Protein AF-A0A959LPT3-F1 (afdb_monomer_lite)

Structure (mmCIF, N/CA/C/O backbone):
data_AF-A0A959LPT3-F1
#
_entry.id   AF-A0A959LPT3-F1
#
loop_
_atom_site.group_PDB
_atom_site.id
_atom_site.type_symbol
_atom_site.label_atom_id
_atom_site.label_alt_id
_atom_site.label_comp_id
_atom_site.label_asym_id
_atom_site.label_entity_id
_atom_site.label_seq_id
_atom_site.pdbx_PDB_ins_code
_atom_site.Cartn_x
_atom_site.Cartn_y
_atom_site.Cartn_z
_atom_site.occupancy
_atom_site.B_iso_or_equiv
_atom_site.auth_seq_id
_atom_site.auth_comp_id
_atom_site.auth_asym_id
_atom_site.auth_atom_id
_atom_site.pdbx_PDB_model_num
ATOM 1 N N . MET A 1 1 ? 15.194 0.759 2.515 1.00 72.56 1 MET A N 1
ATOM 2 C CA . MET A 1 1 ? 14.374 1.966 2.747 1.00 72.56 1 MET A CA 1
ATOM 3 C C . MET A 1 1 ? 12.910 1.578 2.626 1.00 72.56 1 MET A C 1
ATOM 5 O O . MET A 1 1 ? 12.321 1.357 3.665 1.00 72.56 1 MET A O 1
ATOM 9 N N . LEU A 1 2 ? 12.416 1.245 1.424 1.00 85.75 2 LEU A N 1
ATOM 10 C CA . LEU A 1 2 ? 11.021 0.830 1.200 1.00 85.75 2 LEU A CA 1
ATOM 11 C C . LEU A 1 2 ? 10.519 -0.323 2.093 1.00 85.75 2 LEU A C 1
ATOM 13 O O . LEU A 1 2 ? 9.455 -0.204 2.681 1.00 85.75 2 LEU A O 1
ATOM 17 N N . THR A 1 3 ? 11.272 -1.421 2.228 1.00 92.00 3 THR A N 1
ATOM 18 C CA . THR A 1 3 ? 10.849 -2.567 3.061 1.00 92.00 3 THR A CA 1
ATOM 19 C C . THR A 1 3 ? 10.617 -2.172 4.517 1.00 92.00 3 THR A C 1
ATOM 21 O O . THR A 1 3 ? 9.603 -2.537 5.095 1.00 92.00 3 THR A O 1
ATOM 24 N N . ARG A 1 4 ? 11.515 -1.357 5.077 1.00 95.50 4 ARG A N 1
ATOM 25 C CA . ARG A 1 4 ? 11.399 -0.848 6.446 1.00 95.50 4 ARG A CA 1
ATOM 26 C C . ARG A 1 4 ? 10.172 0.048 6.601 1.00 95.50 4 ARG A C 1
ATOM 28 O O . ARG A 1 4 ? 9.464 -0.058 7.591 1.00 95.50 4 ARG A O 1
ATOM 35 N N . ASP A 1 5 ? 9.918 0.907 5.618 1.00 93.94 5 ASP A N 1
ATOM 36 C CA . ASP A 1 5 ? 8.774 1.819 5.657 1.00 93.94 5 ASP A CA 1
ATOM 37 C C . ASP A 1 5 ? 7.448 1.023 5.598 1.00 93.94 5 ASP A C 1
ATOM 39 O O . ASP A 1 5 ? 6.488 1.347 6.293 1.00 93.94 5 ASP A O 1
ATOM 43 N N . VAL A 1 6 ? 7.406 -0.080 4.836 1.00 92.31 6 VAL A N 1
ATOM 44 C CA . VAL A 1 6 ? 6.264 -1.014 4.819 1.00 92.31 6 VAL A CA 1
ATOM 45 C C . VAL A 1 6 ? 6.095 -1.722 6.165 1.00 92.31 6 VAL A C 1
ATOM 47 O O . VAL A 1 6 ? 4.977 -1.811 6.669 1.00 92.31 6 VAL A O 1
ATOM 50 N N . GLU A 1 7 ? 7.181 -2.211 6.762 1.00 95.38 7 GLU A N 1
ATOM 51 C CA . GLU A 1 7 ? 7.155 -2.858 8.081 1.00 95.38 7 GLU A CA 1
ATOM 52 C C . GLU A 1 7 ? 6.635 -1.912 9.173 1.00 95.38 7 GLU A C 1
ATOM 54 O O . GLU A 1 7 ? 5.821 -2.317 10.004 1.00 95.38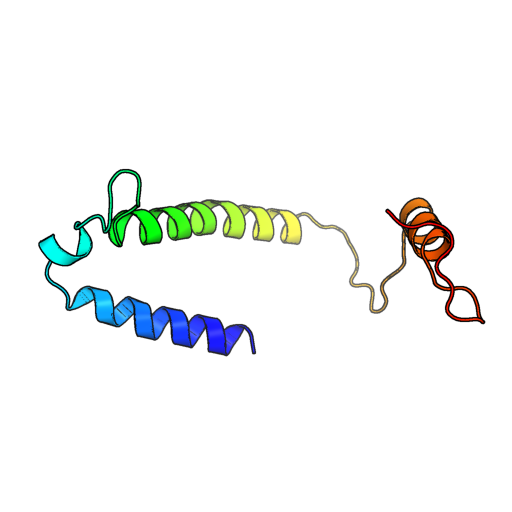 7 GLU A O 1
ATOM 59 N N . GLU A 1 8 ? 7.047 -0.644 9.144 1.00 96.12 8 GLU A N 1
ATOM 60 C CA . GLU A 1 8 ? 6.571 0.383 10.071 1.00 96.12 8 GLU A CA 1
ATOM 61 C C . GLU A 1 8 ? 5.067 0.635 9.911 1.00 96.12 8 GLU A C 1
ATOM 63 O O . GLU A 1 8 ? 4.327 0.612 10.895 1.00 96.12 8 GLU A O 1
ATOM 68 N N . ILE A 1 9 ? 4.581 0.776 8.673 1.00 92.88 9 ILE A N 1
ATOM 69 C CA . ILE A 1 9 ? 3.146 0.935 8.395 1.00 92.88 9 ILE A CA 1
ATOM 70 C C . ILE A 1 9 ? 2.350 -0.267 8.914 1.00 92.88 9 ILE A C 1
ATOM 72 O O . ILE A 1 9 ? 1.300 -0.083 9.534 1.00 92.88 9 ILE A O 1
ATOM 76 N N . LEU A 1 10 ? 2.832 -1.495 8.701 1.00 92.81 10 LEU A N 1
ATOM 77 C CA . LEU A 1 10 ? 2.171 -2.696 9.218 1.00 92.81 10 LEU A CA 1
ATOM 78 C C . LEU A 1 10 ? 2.081 -2.661 10.749 1.00 92.81 10 LEU A C 1
ATOM 80 O O . LEU A 1 10 ? 1.007 -2.903 11.302 1.00 92.81 10 LEU A O 1
ATOM 84 N N . LEU A 1 11 ? 3.168 -2.289 11.430 1.00 95.12 11 LEU A N 1
ATOM 85 C CA . LEU A 1 11 ? 3.209 -2.196 12.889 1.00 95.12 11 LEU A CA 1
ATOM 86 C C . LEU A 1 11 ? 2.250 -1.129 13.441 1.00 95.12 11 LEU A C 1
ATOM 88 O O . LEU A 1 11 ? 1.577 -1.367 14.446 1.00 95.12 11 LEU A O 1
ATOM 92 N N . GLU A 1 12 ? 2.146 0.028 12.787 1.00 93.56 12 GLU A N 1
ATOM 93 C CA . GLU A 1 12 ? 1.172 1.061 13.156 1.00 93.56 12 GLU A CA 1
ATOM 94 C C . GLU A 1 12 ? -0.271 0.589 12.929 1.00 93.56 12 GLU A C 1
ATOM 96 O O . GLU A 1 12 ? -1.137 0.787 13.784 1.00 93.56 12 GLU A O 1
ATOM 101 N N . THR A 1 13 ? -0.525 -0.112 11.823 1.00 93.12 13 THR A N 1
ATOM 102 C CA . THR A 1 13 ? -1.861 -0.625 11.484 1.00 93.12 13 THR A CA 1
ATOM 103 C C . THR A 1 13 ? -2.326 -1.695 12.478 1.00 93.12 13 THR A C 1
ATOM 105 O O . THR A 1 13 ? -3.501 -1.735 12.838 1.00 93.12 13 THR A O 1
ATOM 108 N N . GLU A 1 14 ? -1.418 -2.518 13.011 1.00 94.88 14 GLU A N 1
ATOM 109 C CA . GLU A 1 14 ? -1.734 -3.489 14.071 1.00 94.88 14 GLU A CA 1
ATOM 110 C C . GLU A 1 14 ? -2.284 -2.821 15.339 1.00 94.88 14 GLU A C 1
ATOM 112 O O . GLU A 1 14 ? -3.132 -3.393 16.030 1.00 94.88 14 GLU A O 1
ATOM 117 N N . LYS A 1 15 ? -1.871 -1.582 15.640 1.00 95.44 15 LYS A N 1
ATOM 118 C CA . LYS A 1 15 ? -2.394 -0.850 16.803 1.00 95.44 15 LYS A CA 1
ATOM 119 C C . LYS A 1 15 ? -3.893 -0.574 16.675 1.00 95.44 15 LYS A C 1
ATOM 121 O O . LYS A 1 15 ? -4.569 -0.526 17.701 1.00 95.44 15 LYS A O 1
ATOM 126 N N . LEU A 1 16 ? -4.414 -0.458 15.450 1.00 95.38 16 LEU A N 1
ATOM 127 C CA . LEU A 1 16 ? -5.830 -0.195 15.178 1.00 95.38 16 LEU A CA 1
ATOM 128 C C . LEU A 1 16 ? -6.735 -1.345 15.626 1.00 95.38 16 LEU A C 1
ATOM 130 O O . LEU A 1 16 ? -7.868 -1.098 16.021 1.00 95.38 16 LEU A O 1
ATOM 134 N N . LYS A 1 17 ? -6.231 -2.587 15.654 1.00 93.62 17 LYS A N 1
ATOM 135 C CA . LYS A 1 17 ? -6.996 -3.752 16.137 1.00 93.62 17 LYS A CA 1
ATOM 136 C C . LYS A 1 17 ? -7.359 -3.669 17.622 1.00 93.62 17 LYS A C 1
ATOM 138 O O . LYS A 1 17 ? -8.205 -4.427 18.080 1.00 93.62 17 LYS A O 1
ATOM 143 N N . ARG A 1 18 ? -6.693 -2.790 18.381 1.00 95.44 18 ARG A N 1
ATOM 144 C CA . ARG A 1 18 ? -6.956 -2.559 19.811 1.00 95.44 18 ARG A CA 1
ATOM 145 C C . ARG A 1 18 ? -7.983 -1.459 20.069 1.00 95.44 18 ARG A C 1
ATOM 147 O O . ARG A 1 18 ? -8.346 -1.258 21.224 1.00 95.44 18 ARG A O 1
ATOM 154 N N . LEU A 1 19 ? -8.392 -0.722 19.038 1.00 95.81 19 LEU A N 1
ATOM 155 C CA . LEU A 1 19 ? -9.393 0.331 19.165 1.00 95.81 19 LEU A CA 1
ATOM 156 C C . LEU A 1 19 ? -10.797 -0.263 19.140 1.00 95.81 19 LEU A C 1
ATOM 158 O O . LEU A 1 19 ? -11.032 -1.311 18.536 1.00 95.81 19 LEU A O 1
ATOM 162 N N . ASP A 1 20 ? -11.730 0.433 19.784 1.00 96.81 20 ASP A N 1
ATOM 163 C CA . ASP A 1 20 ? -13.133 0.052 19.727 1.00 96.81 20 ASP A CA 1
ATOM 164 C C . ASP A 1 20 ? -13.698 0.268 18.314 1.00 96.81 20 ASP A C 1
ATOM 166 O O . ASP A 1 20 ? -13.323 1.203 17.598 1.00 96.81 20 ASP A O 1
ATOM 170 N N . ILE A 1 21 ? -14.629 -0.595 17.908 1.00 95.19 21 ILE A N 1
ATOM 171 C CA . ILE A 1 21 ? -15.223 -0.546 16.571 1.00 95.19 21 ILE A CA 1
ATOM 172 C C . ILE A 1 21 ? -15.916 0.793 16.286 1.00 95.19 21 ILE A C 1
ATOM 174 O O . ILE A 1 21 ? -15.865 1.271 15.153 1.00 95.19 21 ILE A O 1
ATOM 178 N N . HIS A 1 22 ? -16.509 1.441 17.293 1.00 96.56 22 HIS A N 1
ATOM 179 C CA . HIS A 1 22 ? -17.137 2.748 17.121 1.00 96.56 22 HIS A CA 1
ATOM 180 C C . HIS A 1 22 ? -16.109 3.827 16.774 1.00 96.56 22 HIS A C 1
ATOM 182 O O . HIS A 1 22 ? -16.387 4.665 15.920 1.00 96.56 22 HIS A O 1
ATOM 188 N N . GLN A 1 23 ? -14.904 3.759 17.349 1.00 95.81 23 GLN A N 1
ATOM 189 C CA . GLN A 1 23 ? -13.811 4.678 17.014 1.00 95.81 23 GLN A CA 1
ATOM 190 C C . GLN A 1 23 ? -13.314 4.456 15.581 1.00 95.81 23 GLN A C 1
ATOM 192 O O . GLN A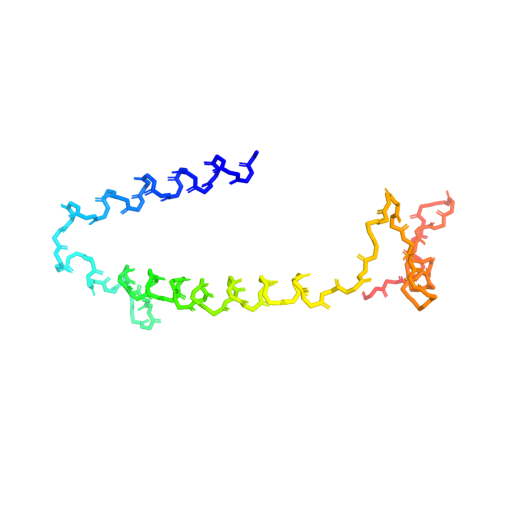 1 23 ? -13.012 5.407 14.867 1.00 95.81 23 GLN A O 1
ATOM 197 N N . LEU A 1 24 ? -13.249 3.199 15.132 1.00 96.88 24 LEU A N 1
ATOM 198 C CA . LEU A 1 24 ? -12.806 2.866 13.774 1.00 96.88 24 LEU A CA 1
ATOM 199 C C . LEU A 1 24 ? -13.812 3.294 12.694 1.00 96.88 24 LEU A C 1
ATOM 201 O O . LEU A 1 24 ? -13.417 3.566 11.556 1.00 96.88 24 LEU A O 1
ATOM 205 N N . LEU A 1 25 ? -15.101 3.340 13.040 1.00 97.38 25 LEU A N 1
ATOM 206 C CA . LEU A 1 25 ? -16.190 3.713 12.137 1.00 97.38 25 LEU A CA 1
ATOM 207 C C . LEU A 1 25 ? -16.513 5.214 12.138 1.00 97.38 25 LEU A C 1
ATOM 209 O O . LEU A 1 25 ? -17.270 5.660 11.271 1.00 97.38 25 LEU A O 1
ATOM 213 N N . GLU A 1 26 ? -15.936 5.994 13.052 1.00 97.19 26 GLU A N 1
ATOM 214 C CA . GLU A 1 26 ? -16.151 7.438 13.138 1.00 97.19 26 GLU A CA 1
ATOM 215 C C . GLU A 1 26 ? -15.538 8.173 11.934 1.00 97.19 26 GLU A C 1
ATOM 217 O O . GLU A 1 26 ? -14.359 8.021 11.604 1.00 97.19 26 GLU A O 1
ATOM 222 N N . CYS A 1 27 ? -16.351 8.990 11.260 1.00 97.19 27 CYS A N 1
ATOM 223 C CA . CYS A 1 27 ? -15.876 9.871 10.198 1.00 97.19 27 CYS A CA 1
ATOM 224 C C . CYS A 1 27 ? -15.461 11.222 10.798 1.00 97.19 27 CYS A C 1
ATOM 226 O O . CYS A 1 27 ? -16.277 11.854 11.468 1.00 97.19 27 CYS A O 1
ATOM 228 N N . PRO A 1 28 ? -14.259 11.743 10.493 1.00 95.31 28 PRO A N 1
ATOM 229 C CA . PRO A 1 28 ? -13.763 12.974 11.114 1.00 95.31 28 PRO A CA 1
ATOM 230 C C . PRO A 1 28 ? -14.503 14.240 10.651 1.00 95.31 28 PRO A C 1
ATOM 232 O O . PRO A 1 28 ? -14.401 15.286 11.283 1.00 95.31 28 PRO A O 1
ATOM 235 N N . ALA A 1 29 ? -15.208 14.173 9.517 1.00 96.31 29 ALA A N 1
ATOM 236 C CA . ALA A 1 29 ? -16.065 15.233 8.997 1.00 96.31 29 ALA A CA 1
ATOM 237 C C . ALA A 1 29 ? -16.988 14.687 7.896 1.00 96.31 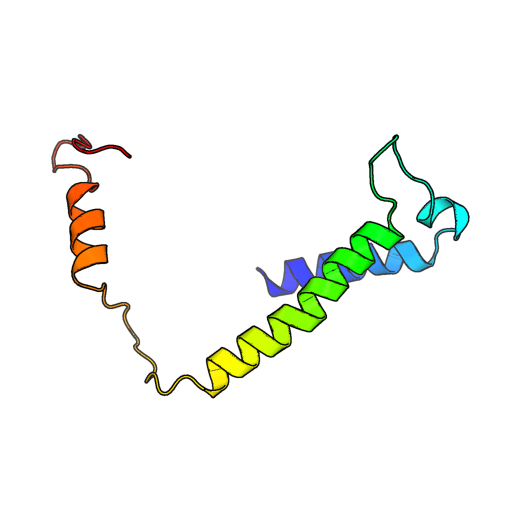29 ALA A C 1
ATOM 239 O O . ALA A 1 29 ? -16.737 13.627 7.314 1.00 96.31 29 ALA A O 1
ATOM 240 N N . THR A 1 30 ? -18.026 15.452 7.555 1.00 96.06 30 THR A N 1
ATOM 241 C CA . THR A 1 30 ? -18.923 15.151 6.433 1.00 96.06 30 THR A CA 1
ATOM 242 C C . THR A 1 30 ? -18.135 14.966 5.135 1.00 96.06 30 THR A C 1
ATOM 244 O O . THR A 1 30 ? -17.330 15.815 4.750 1.00 96.06 30 THR A O 1
ATOM 247 N N . GLY A 1 31 ? -18.362 13.842 4.454 1.00 95.81 31 GLY A N 1
ATOM 248 C CA . GLY A 1 31 ? -17.681 13.501 3.201 1.00 95.81 31 GLY A CA 1
ATOM 249 C C . GLY A 1 31 ? -16.240 12.999 3.358 1.00 95.81 31 GLY A C 1
ATOM 250 O O . GLY A 1 31 ? -15.569 12.788 2.350 1.00 95.81 31 GLY A O 1
ATOM 251 N N . LYS A 1 32 ? -15.743 12.801 4.587 1.00 97.50 32 LYS A N 1
ATOM 252 C CA . LYS A 1 32 ? -14.465 12.123 4.849 1.00 97.50 32 LYS A CA 1
ATOM 253 C C . LYS A 1 32 ? -14.685 10.646 5.141 1.00 97.50 32 LYS A C 1
ATOM 255 O O . LYS A 1 32 ? -15.777 10.234 5.523 1.00 97.50 32 LYS A O 1
ATOM 260 N N . TRP A 1 33 ? -13.633 9.864 4.943 1.00 97.88 33 TRP A N 1
ATOM 261 C CA . TRP A 1 33 ? -13.644 8.435 5.221 1.00 97.88 33 TRP A CA 1
ATOM 262 C C . TRP A 1 33 ? -13.273 8.160 6.671 1.00 97.88 33 TRP A C 1
ATOM 264 O O . TRP A 1 33 ? -12.416 8.845 7.234 1.00 97.88 33 TRP A O 1
ATOM 274 N N . ASN A 1 34 ? -13.904 7.142 7.247 1.00 97.56 34 ASN A N 1
ATOM 275 C CA . ASN A 1 34 ? -13.444 6.548 8.494 1.00 97.56 34 ASN A CA 1
ATOM 276 C C . ASN A 1 34 ? -12.242 5.620 8.250 1.00 97.56 34 ASN A C 1
ATOM 278 O O . ASN A 1 34 ? -11.865 5.332 7.108 1.00 97.56 34 ASN A O 1
ATOM 282 N N . VAL A 1 35 ? -11.633 5.141 9.334 1.00 96.44 35 VAL A N 1
ATOM 283 C CA . VAL A 1 35 ? -10.418 4.315 9.277 1.00 96.44 35 VAL A CA 1
ATOM 284 C C . VAL A 1 35 ? -10.654 3.032 8.477 1.00 96.44 35 VAL A C 1
ATOM 286 O O . VAL A 1 35 ? -9.827 2.665 7.644 1.00 96.44 35 VAL A O 1
ATOM 289 N N . VAL A 1 36 ? -11.803 2.378 8.669 1.00 96.12 36 VAL A N 1
ATOM 290 C CA . VAL A 1 36 ? -12.147 1.131 7.965 1.00 96.12 36 VAL A CA 1
ATOM 291 C C . VAL A 1 36 ? -12.228 1.347 6.452 1.00 96.12 36 VAL A C 1
ATOM 293 O O . VAL A 1 36 ? -11.691 0.551 5.685 1.00 96.12 36 VAL A O 1
ATOM 296 N N . GLN A 1 37 ? -12.848 2.441 6.013 1.00 97.44 37 GLN A N 1
ATOM 297 C CA . GLN A 1 37 ? -12.964 2.792 4.596 1.00 97.44 37 GLN A CA 1
ATOM 298 C C . GLN A 1 37 ? -11.602 3.082 3.958 1.00 97.44 37 GLN A C 1
ATOM 300 O O . GLN A 1 37 ? -11.345 2.640 2.838 1.00 97.44 37 GLN A O 1
ATOM 305 N N . VAL A 1 38 ? -10.711 3.780 4.671 1.00 96.12 38 VAL A N 1
ATOM 306 C CA . VAL A 1 38 ? -9.336 4.025 4.205 1.00 96.12 38 VAL A CA 1
ATOM 307 C C . VAL A 1 38 ? -8.581 2.706 4.030 1.00 96.12 38 VAL A C 1
ATOM 309 O O . VAL A 1 38 ? -7.981 2.483 2.978 1.00 96.12 38 VAL A O 1
ATOM 312 N N . LEU A 1 39 ? -8.641 1.812 5.022 1.00 94.88 39 LEU A N 1
ATOM 313 C CA . LEU A 1 39 ? -7.973 0.510 4.953 1.00 94.88 39 LEU A CA 1
ATOM 314 C C . LEU A 1 39 ? -8.518 -0.351 3.813 1.00 94.88 39 LEU A C 1
ATOM 316 O O . LEU A 1 39 ? -7.741 -0.950 3.070 1.00 94.88 39 LEU A O 1
ATOM 320 N N . GLU A 1 40 ? -9.837 -0.390 3.632 1.00 96.31 40 GLU A N 1
ATOM 321 C CA . GLU 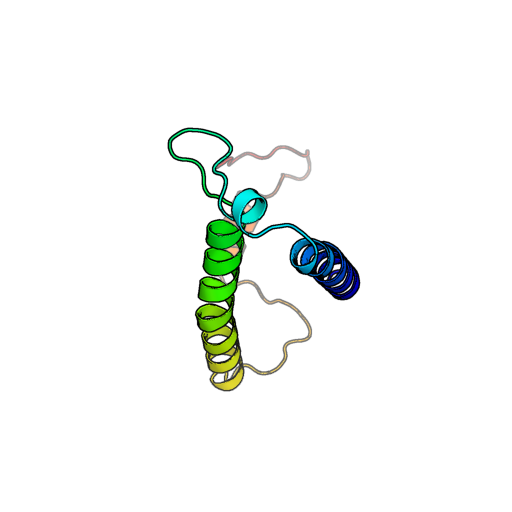A 1 40 ? -10.437 -1.175 2.556 1.00 96.31 40 GLU A CA 1
ATOM 322 C C . GLU A 1 40 ? -10.073 -0.628 1.173 1.00 96.31 40 GLU A C 1
ATOM 324 O O . GLU A 1 40 ? -9.791 -1.409 0.267 1.00 96.31 40 GLU A O 1
ATOM 329 N N . HIS A 1 41 ? -9.990 0.693 1.004 1.00 96.25 41 HIS A N 1
ATOM 330 C CA . HIS A 1 41 ? -9.530 1.284 -0.250 1.00 96.25 41 HIS A CA 1
ATOM 331 C C . HIS A 1 41 ? -8.098 0.853 -0.601 1.00 96.25 41 HIS A C 1
ATOM 333 O O . HIS A 1 41 ? -7.845 0.403 -1.721 1.00 96.25 41 HIS A O 1
ATOM 339 N N . LEU A 1 42 ? -7.173 0.929 0.362 1.00 94.38 42 LEU A N 1
ATOM 340 C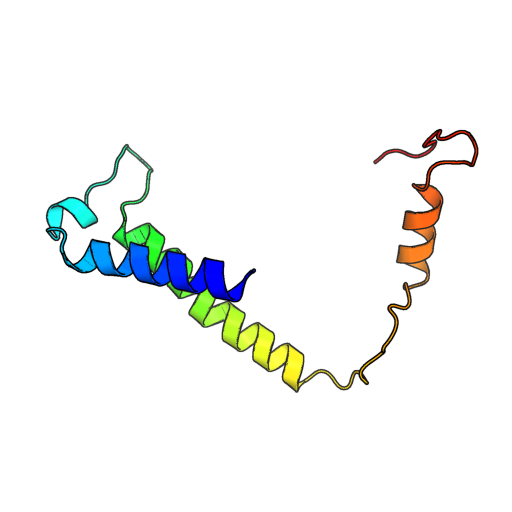 CA . LEU A 1 42 ? -5.790 0.484 0.167 1.00 94.38 42 LEU A CA 1
ATOM 341 C C . LEU A 1 42 ? -5.727 -1.014 -0.157 1.00 94.38 42 LEU A C 1
ATOM 343 O O . LEU A 1 42 ? -5.044 -1.428 -1.095 1.00 94.38 42 LEU A O 1
ATOM 347 N N . ASN A 1 43 ? -6.495 -1.829 0.565 1.00 94.62 43 ASN A N 1
ATOM 348 C CA . ASN A 1 43 ? -6.539 -3.270 0.345 1.00 94.62 43 ASN A CA 1
ATOM 349 C C . ASN A 1 43 ? -7.148 -3.638 -1.013 1.00 94.62 43 ASN A C 1
ATOM 351 O O . ASN A 1 43 ? -6.648 -4.546 -1.675 1.00 94.62 43 ASN A O 1
ATOM 355 N N . ALA A 1 44 ? -8.185 -2.931 -1.465 1.00 97.19 44 ALA A N 1
ATOM 356 C CA . ALA A 1 44 ? -8.777 -3.137 -2.782 1.00 97.19 44 ALA A CA 1
ATOM 357 C C . ALA A 1 44 ? -7.765 -2.867 -3.904 1.00 97.19 44 ALA A C 1
ATOM 359 O O . ALA A 1 44 ? -7.648 -3.670 -4.833 1.00 97.19 44 ALA A O 1
ATOM 360 N N . TYR A 1 45 ? -6.982 -1.792 -3.781 1.00 95.62 45 TYR A N 1
ATOM 361 C CA . TYR A 1 45 ? -5.896 -1.494 -4.714 1.00 95.62 45 TYR A CA 1
ATOM 362 C C . TYR A 1 45 ? -4.823 -2.578 -4.683 1.00 95.62 45 TYR A C 1
ATOM 364 O O . TYR A 1 45 ? -4.436 -3.063 -5.742 1.00 95.62 45 TYR A O 1
ATOM 372 N N . ASN A 1 46 ? -4.397 -3.021 -3.499 1.00 94.31 46 ASN A N 1
ATOM 373 C CA . ASN A 1 46 ? -3.409 -4.092 -3.373 1.00 94.31 46 ASN A CA 1
ATOM 374 C C . ASN A 1 46 ? -3.880 -5.386 -4.052 1.00 94.31 46 ASN A C 1
ATOM 376 O O . ASN A 1 46 ? -3.134 -5.966 -4.840 1.00 94.31 46 ASN A O 1
ATOM 380 N N . ARG A 1 47 ? -5.135 -5.805 -3.822 1.00 97.06 47 ARG A N 1
ATOM 381 C CA . ARG A 1 47 ? -5.716 -7.007 -4.451 1.00 97.06 47 ARG A CA 1
ATOM 382 C C . ARG A 1 47 ? -5.739 -6.926 -5.978 1.00 97.06 47 ARG A C 1
ATOM 384 O O . ARG A 1 47 ? -5.625 -7.956 -6.635 1.00 97.06 47 ARG A O 1
ATOM 391 N N . TYR A 1 48 ? -5.881 -5.733 -6.550 1.00 97.25 48 TYR A N 1
ATOM 392 C CA . TYR A 1 48 ? -5.858 -5.552 -8.000 1.00 97.25 48 TYR A CA 1
ATOM 393 C C . TYR A 1 48 ? -4.429 -5.412 -8.545 1.00 97.25 48 TYR A C 1
ATOM 395 O O . TYR A 1 48 ? -3.994 -6.202 -9.382 1.00 97.25 48 TYR A O 1
ATOM 403 N N . TYR A 1 49 ? -3.687 -4.413 -8.065 1.00 96.81 49 TYR A N 1
ATOM 404 C CA . TYR A 1 49 ? -2.417 -4.008 -8.658 1.00 96.81 49 TYR A CA 1
ATOM 405 C C . TYR A 1 49 ? -1.297 -5.008 -8.426 1.00 96.81 49 TYR A C 1
ATOM 407 O O . TYR A 1 49 ? -0.487 -5.168 -9.329 1.00 96.81 49 TYR A O 1
ATOM 415 N N . LEU A 1 50 ? -1.243 -5.712 -7.290 1.00 95.06 50 LEU A N 1
ATOM 416 C CA . LEU A 1 50 ? -0.190 -6.713 -7.084 1.00 95.06 50 LEU A CA 1
ATOM 417 C C . LEU A 1 50 ? -0.289 -7.829 -8.125 1.00 95.06 50 LEU A C 1
ATOM 419 O O . LEU A 1 50 ? 0.692 -8.116 -8.804 1.00 95.06 50 LEU A O 1
ATOM 423 N N . ASN A 1 51 ? -1.496 -8.359 -8.334 1.00 95.94 51 ASN A N 1
ATOM 424 C CA . ASN A 1 51 ? -1.747 -9.374 -9.355 1.00 95.94 51 ASN A CA 1
ATOM 425 C C . ASN A 1 51 ? -1.479 -8.838 -10.770 1.00 95.94 51 ASN A C 1
ATOM 427 O O . ASN A 1 51 ? -0.874 -9.523 -11.591 1.00 95.94 51 ASN A O 1
ATOM 431 N N . ALA A 1 52 ? -1.906 -7.606 -11.069 1.00 96.75 52 ALA A N 1
ATOM 432 C CA . ALA A 1 52 ? -1.682 -6.997 -12.380 1.00 96.75 52 ALA A CA 1
ATOM 433 C C . ALA A 1 52 ? -0.189 -6.752 -12.668 1.00 96.75 52 ALA A C 1
ATOM 435 O O . ALA A 1 52 ? 0.272 -6.998 -13.782 1.00 96.75 52 ALA A O 1
ATOM 436 N N . ILE A 1 53 ? 0.569 -6.290 -11.669 1.00 95.25 53 ILE A N 1
ATOM 437 C CA . ILE A 1 53 ? 2.017 -6.073 -11.758 1.00 95.25 53 ILE A CA 1
ATOM 438 C C . ILE A 1 53 ? 2.730 -7.410 -11.943 1.00 95.25 53 ILE A C 1
ATOM 440 O O . ILE A 1 53 ? 3.532 -7.537 -12.864 1.00 95.25 53 ILE A O 1
ATOM 444 N N . GLU A 1 54 ? 2.413 -8.413 -11.125 1.00 94.81 54 GLU A N 1
ATOM 445 C CA . GLU A 1 54 ? 3.000 -9.750 -11.233 1.00 94.81 54 GLU A CA 1
ATOM 446 C C . GLU A 1 54 ? 2.728 -10.370 -12.609 1.00 94.81 54 GLU A C 1
ATOM 448 O O . GLU A 1 54 ? 3.650 -10.842 -13.276 1.00 94.81 54 GLU A O 1
ATOM 453 N N . ALA A 1 55 ? 1.484 -10.296 -13.092 1.00 94.69 55 ALA A N 1
ATOM 454 C CA . ALA A 1 55 ? 1.127 -10.765 -14.425 1.00 94.69 55 ALA A CA 1
ATOM 455 C C . ALA A 1 55 ? 1.922 -10.037 -15.521 1.00 94.69 55 ALA A C 1
ATOM 457 O O . ALA A 1 55 ? 2.445 -10.685 -16.428 1.00 94.69 55 ALA A O 1
ATOM 458 N N . ALA A 1 56 ? 2.061 -8.712 -15.430 1.00 93.56 56 ALA A N 1
ATOM 459 C CA . ALA A 1 56 ? 2.833 -7.925 -16.388 1.00 93.56 56 ALA A CA 1
ATOM 460 C C . ALA A 1 56 ? 4.332 -8.268 -16.358 1.00 93.56 56 ALA A C 1
ATOM 462 O O . ALA A 1 56 ? 4.964 -8.343 -17.412 1.00 93.56 56 ALA A O 1
ATOM 463 N N . MET A 1 57 ? 4.898 -8.510 -15.172 1.00 89.81 57 MET A N 1
ATOM 464 C CA . MET A 1 57 ? 6.289 -8.941 -15.012 1.00 89.81 57 MET A CA 1
ATOM 465 C C . MET A 1 57 ? 6.515 -10.318 -15.642 1.00 89.81 57 MET A C 1
ATOM 467 O O . MET A 1 57 ? 7.436 -10.472 -16.446 1.00 89.81 57 MET A O 1
ATOM 471 N N . ASN A 1 58 ? 5.636 -11.281 -15.354 1.00 90.69 58 ASN A N 1
ATOM 472 C CA . ASN A 1 58 ? 5.722 -12.654 -15.860 1.00 90.69 58 ASN A CA 1
ATOM 473 C C . ASN A 1 58 ? 5.507 -12.750 -17.378 1.00 90.69 58 ASN A C 1
ATOM 475 O O . ASN A 1 58 ? 6.127 -13.577 -18.041 1.00 90.69 58 ASN A O 1
ATOM 479 N N . GLN A 1 59 ? 4.642 -11.906 -17.946 1.00 91.00 59 GLN A N 1
ATOM 480 C CA . GLN A 1 59 ? 4.425 -11.836 -19.395 1.00 91.00 59 GLN A CA 1
ATOM 481 C C . GLN A 1 59 ? 5.546 -11.095 -20.130 1.00 91.00 59 GLN A C 1
ATOM 483 O O . GLN A 1 59 ? 5.636 -11.173 -21.358 1.00 91.00 59 GLN A O 1
ATOM 488 N N . SER A 1 60 ? 6.393 -10.348 -19.417 1.00 83.81 60 SER A N 1
ATOM 489 C CA . SER A 1 60 ? 7.447 -9.587 -20.067 1.00 83.81 60 SER A CA 1
ATOM 490 C C . SER A 1 60 ? 8.516 -10.534 -20.623 1.00 83.81 60 SER A C 1
ATOM 492 O O . SER A 1 60 ? 9.229 -11.223 -19.904 1.00 83.81 60 SER A O 1
ATOM 494 N N . SER A 1 61 ? 8.675 -10.544 -21.946 1.00 73.62 61 SER A N 1
ATOM 495 C CA . SER A 1 61 ? 9.778 -11.239 -22.621 1.00 73.62 61 SER A CA 1
ATOM 496 C C . SER A 1 61 ? 11.062 -10.397 -22.644 1.00 73.62 61 SER A C 1
ATOM 498 O O . SER A 1 61 ? 11.948 -10.607 -23.480 1.00 73.62 61 SER A O 1
ATOM 500 N N . ARG A 1 62 ? 11.130 -9.348 -21.813 1.00 72.69 62 ARG A N 1
ATOM 501 C CA . ARG A 1 62 ? 12.195 -8.351 -21.861 1.00 72.69 62 ARG A CA 1
ATOM 502 C C . ARG A 1 62 ? 13.411 -8.914 -21.140 1.00 72.69 62 ARG A C 1
ATOM 504 O O . ARG A 1 62 ? 13.348 -9.215 -19.959 1.00 72.69 62 ARG A O 1
ATOM 511 N N . LYS A 1 63 ? 14.526 -9.034 -21.860 1.00 70.69 63 LYS A N 1
ATOM 512 C CA . LYS A 1 63 ? 15.814 -9.374 -21.247 1.00 70.69 63 LYS A CA 1
ATOM 513 C C . LYS A 1 63 ? 16.194 -8.297 -20.238 1.00 70.69 63 LYS A C 1
ATOM 515 O O . LYS A 1 63 ? 16.018 -7.113 -20.538 1.00 70.69 63 LYS A O 1
ATOM 520 N N . ASP A 1 64 ? 16.759 -8.709 -19.108 1.00 71.88 64 ASP A N 1
ATOM 521 C CA . ASP A 1 64 ? 17.377 -7.787 -18.164 1.00 71.88 64 ASP A CA 1
ATOM 522 C C . ASP A 1 64 ? 18.416 -6.937 -18.891 1.00 71.88 64 ASP A C 1
ATOM 524 O O . ASP A 1 64 ? 19.339 -7.441 -19.537 1.00 71.88 64 ASP A O 1
ATOM 528 N N . ILE A 1 65 ? 18.224 -5.623 -18.830 1.00 76.31 65 ILE A N 1
ATOM 529 C CA . ILE A 1 65 ? 19.122 -4.649 -19.437 1.00 76.31 65 ILE A CA 1
ATOM 530 C C . ILE A 1 65 ? 19.813 -3.937 -18.285 1.00 76.31 65 ILE A C 1
ATOM 532 O O . ILE A 1 65 ? 19.164 -3.225 -17.524 1.00 76.31 65 ILE A O 1
ATOM 536 N N . SER A 1 66 ? 21.130 -4.097 -18.164 1.00 84.19 66 SER A N 1
ATOM 537 C CA . SER A 1 66 ? 21.909 -3.462 -17.090 1.00 84.19 66 SER A CA 1
ATOM 538 C C . SER A 1 66 ? 21.913 -1.932 -17.170 1.00 84.19 66 SER A C 1
ATOM 540 O O . SER A 1 66 ? 22.230 -1.264 -16.190 1.00 84.19 66 SER A O 1
ATOM 542 N N . TYR A 1 67 ? 21.555 -1.373 -18.329 1.00 84.12 67 TYR A N 1
ATOM 543 C CA . TYR A 1 67 ? 21.507 0.063 -18.565 1.00 84.12 67 TYR A CA 1
ATOM 544 C C . TYR A 1 67 ? 20.210 0.450 -19.265 1.00 84.12 67 TYR A C 1
ATOM 546 O O . TYR A 1 67 ? 19.807 -0.156 -20.262 1.00 84.12 67 TYR A O 1
ATOM 554 N N . PHE A 1 68 ? 19.5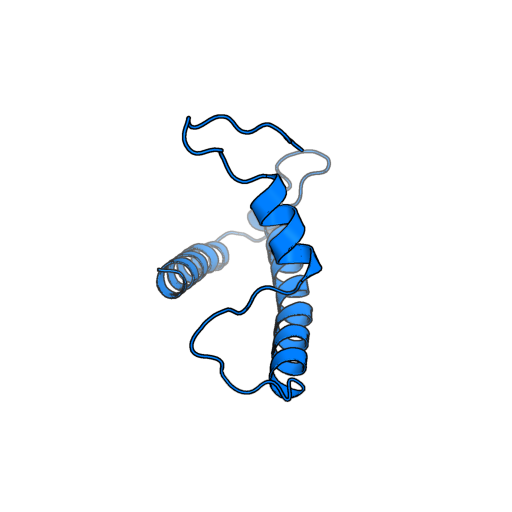66 1.498 -18.753 1.00 84.06 68 PHE A N 1
ATOM 555 C CA . PHE A 1 68 ? 18.402 2.089 -19.393 1.00 84.06 68 PHE A CA 1
ATOM 556 C C . PHE A 1 68 ? 18.781 2.656 -20.767 1.00 84.06 68 PHE A C 1
ATOM 558 O O . PHE A 1 68 ? 19.732 3.426 -20.896 1.00 84.06 68 PHE A O 1
ATOM 565 N N . LYS A 1 69 ? 17.999 2.306 -21.791 1.00 81.31 69 LYS A N 1
ATOM 566 C CA . LYS A 1 69 ? 18.071 2.917 -23.119 1.00 81.31 69 LYS A CA 1
ATOM 567 C C . LYS A 1 69 ? 16.776 3.680 -23.368 1.00 81.31 69 LYS A C 1
ATOM 569 O O . LYS A 1 69 ? 15.706 3.069 -23.415 1.00 81.31 69 LYS A O 1
ATOM 574 N N . SER A 1 70 ? 16.874 4.997 -23.521 1.00 85.06 70 SER A N 1
ATOM 575 C CA . SER A 1 70 ? 15.734 5.846 -23.863 1.00 85.06 70 SER A CA 1
ATOM 576 C C . SER A 1 70 ? 15.180 5.479 -25.244 1.00 85.06 70 SER A C 1
ATOM 578 O O . SER A 1 70 ? 15.913 5.112 -26.166 1.00 85.06 70 SER A O 1
ATOM 580 N N . GLY A 1 71 ? 13.855 5.557 -25.386 1.00 85.88 71 GLY A N 1
ATOM 581 C CA . GLY A 1 71 ? 13.214 5.530 -26.700 1.00 85.88 71 GLY A CA 1
ATOM 582 C C . GLY A 1 71 ? 13.466 6.842 -27.446 1.00 85.88 71 GLY A C 1
ATOM 583 O O . GLY A 1 71 ? 13.686 7.872 -26.816 1.00 85.88 71 GLY A O 1
ATOM 584 N N . ILE A 1 72 ? 13.384 6.822 -28.779 1.00 90.56 72 ILE A N 1
ATOM 585 C CA . ILE A 1 72 ? 13.720 7.977 -29.636 1.00 90.56 72 ILE A CA 1
ATOM 586 C C . ILE A 1 72 ? 12.922 9.232 -29.247 1.00 90.56 72 ILE A C 1
ATOM 588 O O . ILE A 1 72 ? 13.497 10.302 -29.070 1.00 90.56 72 ILE A O 1
ATOM 592 N N . LEU A 1 73 ? 11.604 9.097 -29.060 1.00 91.38 73 LEU A N 1
ATOM 593 C CA . LEU A 1 73 ? 10.738 10.220 -28.685 1.00 91.38 73 LEU A CA 1
ATOM 594 C C . LEU A 1 73 ? 11.034 10.733 -27.270 1.00 91.38 73 LEU A C 1
ATOM 596 O O . LEU A 1 73 ? 11.137 11.937 -27.059 1.00 91.38 73 LEU A O 1
ATOM 600 N N . GLY A 1 74 ? 11.213 9.827 -26.305 1.00 87.81 74 GLY A N 1
ATOM 601 C CA . GLY A 1 74 ? 11.513 10.208 -24.921 1.00 87.81 74 GLY A CA 1
ATOM 602 C C . GLY A 1 74 ? 12.869 10.905 -24.790 1.00 87.81 74 GLY A C 1
ATOM 603 O O . GLY A 1 74 ? 12.986 11.907 -24.087 1.00 87.81 74 GLY A O 1
ATOM 604 N N . ASP A 1 75 ? 13.874 10.421 -25.521 1.00 91.44 75 ASP A N 1
ATOM 605 C CA . ASP A 1 75 ? 15.199 11.036 -25.592 1.00 91.44 75 ASP A CA 1
ATOM 606 C C . ASP A 1 75 ? 15.134 12.440 -26.206 1.00 91.44 75 ASP A C 1
ATOM 608 O O . ASP A 1 75 ? 15.719 13.384 -25.675 1.00 91.44 75 ASP A O 1
ATOM 612 N N . TYR A 1 76 ? 14.358 12.594 -27.283 1.00 89.50 76 TYR A N 1
ATOM 613 C CA . TYR A 1 76 ? 14.127 13.881 -27.933 1.00 89.50 76 TYR A CA 1
ATOM 614 C C . TYR A 1 76 ? 13.507 14.910 -26.979 1.00 89.50 76 TYR A C 1
ATOM 616 O O . TYR A 1 76 ? 14.060 15.999 -26.820 1.00 89.50 76 TYR A O 1
ATOM 624 N N . PHE A 1 77 ? 12.407 14.568 -26.298 1.00 88.00 77 PHE A N 1
ATOM 625 C CA . PHE A 1 77 ? 11.763 15.487 -25.352 1.00 88.00 77 PHE A CA 1
ATOM 626 C C . PHE A 1 77 ? 12.678 15.832 -24.177 1.00 88.00 77 PHE A C 1
ATOM 628 O O . PHE A 1 77 ? 12.807 17.002 -23.821 1.00 88.00 77 PHE A O 1
ATOM 635 N N . THR A 1 78 ? 13.387 14.840 -23.633 1.00 87.44 78 THR A N 1
ATOM 636 C CA . THR A 1 78 ? 14.346 15.062 -22.542 1.00 87.44 78 THR A CA 1
ATOM 637 C C . THR A 1 78 ? 15.439 16.047 -22.955 1.00 87.44 78 THR A C 1
ATOM 639 O O . THR A 1 78 ? 15.710 17.008 -22.239 1.00 87.44 78 THR A O 1
ATOM 642 N N . LYS A 1 79 ? 16.033 15.871 -24.142 1.00 87.12 79 LYS A N 1
ATOM 643 C CA . LYS A 1 79 ? 17.060 16.780 -24.678 1.00 87.12 79 LYS A CA 1
ATOM 644 C C . LYS A 1 79 ? 16.516 18.170 -24.984 1.00 87.12 79 LYS A C 1
ATOM 646 O O . LYS A 1 79 ? 17.222 19.156 -24.797 1.00 87.12 79 LYS A O 1
ATOM 651 N N . MET A 1 80 ? 15.269 18.260 -25.437 1.00 85.06 80 MET A N 1
ATOM 652 C CA . MET A 1 80 ? 14.605 19.535 -25.697 1.00 85.06 80 MET A CA 1
ATOM 653 C C . MET A 1 80 ? 14.399 20.350 -24.410 1.00 85.06 80 MET A C 1
ATOM 655 O O . MET A 1 80 ? 14.485 21.578 -24.448 1.00 85.06 80 MET A O 1
ATOM 659 N N . MET A 1 81 ? 14.134 19.670 -23.293 1.00 85.69 81 MET A N 1
ATOM 660 C CA . MET A 1 81 ? 13.924 20.270 -21.971 1.00 85.69 81 MET A CA 1
ATOM 661 C C . MET A 1 81 ? 15.219 20.423 -21.162 1.00 85.69 81 MET A C 1
ATOM 663 O O . MET A 1 81 ? 15.216 21.063 -20.111 1.00 85.69 81 MET A O 1
ATOM 667 N N . ALA A 1 82 ? 16.329 19.847 -21.628 1.00 85.56 82 ALA A N 1
ATOM 668 C CA . ALA A 1 82 ? 17.599 19.915 -20.928 1.00 85.56 82 ALA A CA 1
ATOM 669 C C . ALA A 1 82 ? 18.125 21.366 -20.869 1.00 85.56 82 ALA A C 1
ATOM 671 O O . ALA A 1 82 ? 18.015 22.114 -21.851 1.00 85.56 82 ALA A O 1
ATOM 672 N N . PRO A 1 83 ? 18.732 21.780 -19.742 1.00 85.75 83 PRO A N 1
ATOM 673 C CA . PRO A 1 83 ? 19.424 23.057 -19.661 1.00 85.75 83 PRO A CA 1
ATOM 674 C C . PRO A 1 83 ? 20.542 23.122 -20.702 1.00 85.75 83 PRO A C 1
ATOM 676 O O . PRO A 1 83 ? 21.289 22.162 -20.903 1.00 85.75 83 PRO A O 1
ATOM 679 N N . LYS A 1 84 ? 20.697 24.277 -21.351 1.00 79.94 84 LYS A N 1
ATOM 680 C CA . LYS A 1 84 ? 21.886 24.543 -22.168 1.00 79.94 84 LYS A CA 1
ATOM 681 C C . LYS A 1 84 ? 23.118 24.676 -21.267 1.00 79.94 84 LYS A C 1
ATOM 683 O O . LYS A 1 84 ? 22.989 24.834 -20.059 1.00 79.94 84 LYS A O 1
ATOM 688 N N . GLN A 1 85 ? 24.320 24.671 -21.849 1.00 81.62 85 GLN A N 1
ATOM 689 C CA . GLN A 1 85 ? 25.582 24.783 -21.092 1.00 81.62 85 GLN A CA 1
ATOM 690 C C . GLN A 1 85 ? 25.647 26.008 -20.157 1.00 81.62 85 GLN A C 1
ATOM 692 O O . GLN A 1 85 ? 26.367 25.988 -19.169 1.00 81.62 85 GLN A O 1
ATOM 697 N N . ASN A 1 86 ? 24.864 27.054 -20.433 1.00 83.94 86 ASN A N 1
ATOM 698 C CA . ASN A 1 86 ? 24.721 28.245 -19.593 1.00 83.94 86 ASN A CA 1
ATOM 699 C C . ASN A 1 86 ? 23.630 28.124 -18.503 1.00 83.94 86 ASN A C 1
ATOM 701 O O . ASN A 1 86 ? 23.222 29.135 -17.939 1.00 83.94 86 ASN A O 1
ATOM 705 N N . GLY A 1 87 ? 23.103 26.923 -18.250 1.00 80.50 87 GLY A N 1
ATOM 706 C CA . GLY A 1 87 ? 22.056 26.649 -17.261 1.00 80.50 87 GLY A CA 1
ATOM 707 C C . GLY A 1 87 ? 20.639 27.058 -17.678 1.00 80.50 87 GLY A C 1
ATOM 708 O O . GLY A 1 87 ? 19.693 26.837 -16.925 1.00 80.50 87 GLY A O 1
ATOM 709 N N . VAL A 1 88 ? 20.450 27.635 -18.871 1.00 79.56 88 VAL A N 1
ATOM 710 C CA . VAL A 1 88 ? 19.140 28.147 -19.299 1.00 79.56 88 VAL A CA 1
ATOM 711 C C . VAL A 1 88 ? 18.297 27.036 -19.924 1.00 79.56 88 VAL A C 1
ATOM 713 O O . VAL A 1 88 ? 18.677 26.444 -20.937 1.00 79.56 88 VAL A O 1
ATOM 716 N N . VAL A 1 89 ? 17.109 26.802 -19.360 1.00 79.44 89 VAL A N 1
ATOM 717 C CA . VAL A 1 89 ? 16.074 25.931 -19.940 1.00 79.44 89 VAL A CA 1
ATOM 718 C C . VAL A 1 89 ? 15.202 26.760 -20.882 1.00 79.44 89 VAL A C 1
ATOM 720 O O . VAL A 1 89 ? 14.451 27.629 -20.437 1.00 79.44 89 VAL A O 1
ATOM 723 N N . LYS A 1 90 ? 15.325 26.516 -22.193 1.00 70.12 90 LYS A N 1
ATOM 724 C CA . LYS A 1 90 ? 14.612 27.287 -23.230 1.00 70.12 90 LYS A CA 1
ATOM 725 C C . LYS A 1 90 ? 13.157 26.842 -23.400 1.00 70.12 90 LYS A C 1
ATOM 727 O O . LYS A 1 90 ? 12.289 27.686 -23.579 1.00 70.12 90 LYS A O 1
ATOM 732 N N . ASN A 1 91 ? 12.909 25.536 -23.342 1.00 70.81 91 ASN A N 1
ATOM 733 C CA . ASN A 1 91 ? 11.588 24.951 -23.544 1.00 70.81 91 ASN A CA 1
ATOM 734 C C . ASN A 1 91 ? 11.110 24.385 -22.206 1.00 70.81 91 ASN A C 1
ATOM 736 O O . ASN A 1 91 ? 11.553 23.318 -21.782 1.00 70.81 91 ASN A O 1
ATOM 740 N N . LYS A 1 92 ? 10.268 25.159 -21.519 1.00 61.66 92 LYS A N 1
ATOM 741 C CA . LYS A 1 92 ? 9.575 24.740 -20.297 1.00 61.66 92 LYS A CA 1
ATOM 742 C C . LYS A 1 92 ? 8.263 24.055 -20.694 1.00 61.66 92 LYS A C 1
ATOM 744 O O . LYS A 1 92 ? 7.689 24.428 -21.716 1.00 61.66 92 LYS A O 1
ATOM 749 N N . MET A 1 93 ? 7.843 23.053 -19.922 1.00 60.28 93 MET A N 1
ATOM 750 C CA . MET A 1 93 ? 6.457 22.566 -19.969 1.00 60.28 93 MET A CA 1
ATOM 751 C C . MET A 1 93 ? 5.516 23.626 -19.409 1.00 60.28 93 MET A C 1
ATOM 753 O O . MET A 1 93 ? 5.938 24.312 -18.448 1.00 60.28 93 MET A O 1
#

Sequence (93 aa):
MLTRDVEEILLETEKLKRLDIHQLLECPATGKWNVVQVLEHLNAYNRYYLNAIEAAMNQSSRKDISYFKSGILGDYFTKMMAPKQNGVVKNKM

Radius of gyration: 22.38 Å; chains: 1; bounding box: 44×41×49 Å

Foldseek 3Di:
DVVVVVVVVVVVVVVCVVDDPVQQQDAPDPPGGGNVRVVVVVVVCCVPVVVVVVVVVVPDPDDDDPDDDDDPVRVVVCVLQDQDPVRDGPDDD

pLDDT: mean 89.74, std 8.6, range [60.28, 97.88]

Secondary structure (DSSP, 8-state):
-HHHHHHHHHHHHHHHTTS-HHHHH--SSTTPPPHHHHHHHHHHHHHHHHHHHHHHHHH--PPP-SS----HHHHHHHHHHSPPTTS---S--